Protein AF-V7B779-F1 (afdb_monomer_lite)

Secondary structure (DSSP, 8-state):
-HHHHHHHHHHHHHHTPPPPPHHHHHHHHH-EETTEE-SSSS-EEEETTEEEE-----TTSHHHHHHHHHHHHHHHHHHHHHHHHHHHHHHHHHHHHHHHHHHHHHHHHHHHHHHS--------------PPPPPP----

Radius of gyration: 47.53 Å; chains: 1; bounding box: 112×69×100 Å

pLDDT: mean 76.57, std 18.77, range [43.38, 98.62]

Foldseek 3Di:
DVVQQVVQCVVCVVVVHHRDDPVLSVCVVQDDDPQFRPDPVATWGDDPNRIDGPPDPVVPCVVVVVVVVVVVVVVVVVVVVVVVVVVVVVVVVVVVVVVVVVVVVVVVVVVVVVPDDPPPPPPPPPDDDDDDDDDDDDDD

Sequence (140 aa):
FTGKFEDLTQSASAQGIPPPNELDVWCDVAGTKNGRIYGLGMESTVIGGRPYYLGSSSSSNGWIQSQELDELKRDMEVVRKERDELRIKILNIEQLFEKNNAMIRQWMDSINRQSMPPSFEETQDEDETQPPSQPLSPYQ

Organism: Phaseolus vulgaris (NCBI:txid3885)

Structure (mmCIF, N/CA/C/O backbone):
data_AF-V7B779-F1
#
_entry.id   AF-V7B779-F1
#
loop_
_atom_site.group_PDB
_atom_site.id
_atom_site.type_symbol
_atom_site.label_atom_id
_atom_site.label_alt_id
_atom_site.label_comp_id
_atom_site.label_asym_id
_atom_site.label_entity_id
_atom_site.label_seq_id
_atom_site.pdbx_PDB_ins_code
_atom_site.Cartn_x
_atom_site.Cartn_y
_atom_site.Cartn_z
_atom_site.occupancy
_atom_site.B_iso_or_equiv
_atom_site.auth_seq_id
_atom_site.auth_comp_id
_atom_site.auth_asym_id
_atom_site.auth_atom_id
_atom_site.pdbx_PDB_model_num
ATOM 1 N N . PHE A 1 1 ? -29.633 19.582 31.689 1.00 80.62 1 PHE A N 1
ATOM 2 C CA . PHE A 1 1 ? -28.197 19.695 31.376 1.00 80.62 1 PHE A CA 1
ATOM 3 C C . PHE A 1 1 ? -27.917 20.987 30.628 1.00 80.62 1 PHE A C 1
ATOM 5 O O . PHE A 1 1 ? -27.328 21.875 31.224 1.00 80.62 1 PHE A O 1
ATOM 12 N N . THR A 1 2 ? -28.435 21.133 29.405 1.00 83.44 2 THR A N 1
ATOM 13 C CA . THR A 1 2 ? -28.188 22.278 28.513 1.00 83.44 2 THR A CA 1
ATOM 14 C C . THR A 1 2 ? -28.426 23.639 29.173 1.00 83.44 2 THR A C 1
ATOM 16 O O . THR A 1 2 ? -27.513 24.450 29.186 1.00 83.44 2 THR A O 1
ATOM 19 N N . GLY A 1 3 ? -29.571 23.842 29.840 1.00 89.81 3 GLY A N 1
ATOM 20 C CA . GLY A 1 3 ? -29.837 25.102 30.555 1.00 89.81 3 GLY A CA 1
ATOM 21 C C . GLY A 1 3 ? -28.823 25.404 31.668 1.00 89.81 3 GLY A C 1
ATOM 22 O O . GLY A 1 3 ? -28.267 26.490 31.718 1.00 89.81 3 GLY A O 1
ATOM 23 N N . LYS A 1 4 ? -28.472 24.408 32.497 1.00 87.31 4 LYS A N 1
ATOM 24 C CA . LYS A 1 4 ? -27.490 24.583 33.585 1.00 87.31 4 LYS A CA 1
ATOM 25 C C . LYS A 1 4 ? -26.087 24.907 33.051 1.00 87.31 4 LYS A C 1
ATOM 27 O O . LYS A 1 4 ? -25.370 25.699 33.652 1.00 87.31 4 LYS A O 1
ATOM 32 N N . PHE A 1 5 ? -25.674 24.269 31.955 1.00 89.31 5 PHE A N 1
ATOM 33 C CA . PHE A 1 5 ? -24.373 24.531 31.336 1.00 89.31 5 PHE A CA 1
ATOM 34 C C . PHE A 1 5 ? -24.300 25.948 30.760 1.00 89.31 5 PHE A C 1
ATOM 36 O O . PHE A 1 5 ? -23.299 26.640 30.946 1.00 89.31 5 PHE A O 1
ATOM 43 N N . GLU A 1 6 ? -25.376 26.394 30.117 1.00 91.31 6 GLU A N 1
ATOM 44 C CA . GLU A 1 6 ? -25.497 27.738 29.562 1.00 91.31 6 GLU A CA 1
ATOM 45 C C . GLU A 1 6 ? -25.479 28.812 30.662 1.00 91.31 6 GLU A C 1
ATOM 47 O O . GLU A 1 6 ? -24.668 29.735 30.585 1.00 91.31 6 GLU A O 1
ATOM 52 N N . ASP A 1 7 ? -26.251 28.634 31.739 1.00 92.88 7 ASP A N 1
ATOM 53 C CA . ASP A 1 7 ? -26.282 29.553 32.888 1.00 92.88 7 ASP A CA 1
ATOM 54 C C . ASP A 1 7 ? -24.896 29.719 33.537 1.00 92.88 7 ASP A C 1
ATOM 56 O O . ASP A 1 7 ? -24.451 30.832 33.843 1.00 92.88 7 ASP A O 1
ATOM 60 N N . LEU A 1 8 ? -24.178 28.606 33.734 1.00 90.31 8 LEU A N 1
ATOM 61 C CA . LEU A 1 8 ? -22.835 28.619 34.317 1.00 90.31 8 LEU A CA 1
ATOM 62 C C . LEU A 1 8 ? -21.802 29.235 33.368 1.00 90.31 8 LEU A C 1
ATOM 64 O O . LEU A 1 8 ? -20.901 29.938 33.821 1.00 90.31 8 LEU A O 1
ATOM 68 N N . THR A 1 9 ? -21.939 29.011 32.063 1.00 89.62 9 THR A N 1
ATOM 69 C CA . THR A 1 9 ? -21.060 29.597 31.043 1.00 89.62 9 THR A CA 1
ATOM 70 C C . THR A 1 9 ? -21.247 31.112 30.958 1.00 89.62 9 THR A C 1
ATOM 72 O O . THR A 1 9 ? -20.263 31.851 30.945 1.00 89.62 9 THR A O 1
ATOM 75 N N . GLN A 1 10 ? -22.495 31.593 30.972 1.00 92.31 10 GLN A N 1
ATOM 76 C CA . GLN A 1 10 ? -22.802 33.027 30.987 1.00 92.31 10 GLN A CA 1
ATOM 77 C C . GLN A 1 10 ? -22.290 33.697 32.271 1.00 92.31 10 GLN A C 1
ATOM 79 O O . GLN A 1 10 ? -21.681 34.767 32.217 1.00 92.31 10 GLN A O 1
ATOM 84 N N . SER A 1 11 ? -22.457 33.035 33.418 1.00 91.12 11 SER A N 1
ATOM 85 C CA . SER A 1 11 ? -21.952 33.520 34.709 1.00 91.12 11 SER A CA 1
ATOM 86 C C . SER A 1 11 ? -20.419 33.581 34.748 1.00 91.12 11 SER A C 1
ATOM 88 O O . SER A 1 11 ? -19.851 34.579 35.193 1.00 91.12 11 SER A O 1
ATOM 90 N N . ALA A 1 12 ? -19.743 32.548 34.234 1.00 90.12 12 ALA A N 1
ATOM 91 C CA . ALA A 1 12 ? -18.285 32.500 34.135 1.00 90.12 12 ALA A CA 1
ATOM 92 C C . ALA A 1 12 ? -17.743 33.602 33.210 1.00 90.12 12 ALA A C 1
ATOM 94 O O . ALA A 1 12 ? -16.788 34.297 33.562 1.00 90.12 12 ALA A O 1
ATOM 95 N N . SER A 1 13 ? -18.423 33.838 32.082 1.00 90.44 13 SER A N 1
ATOM 96 C CA . SER A 1 13 ? -18.102 34.924 31.154 1.00 90.44 13 SER A CA 1
ATOM 97 C C . SER A 1 13 ? -18.222 36.304 31.804 1.00 90.44 13 SER A C 1
ATOM 99 O O . SER A 1 13 ? -17.378 37.161 31.550 1.00 90.44 13 SER A O 1
ATOM 101 N N . ALA A 1 14 ? -19.233 36.536 32.648 1.00 92.12 14 ALA A N 1
ATOM 102 C CA . ALA A 1 14 ? -19.403 37.804 33.363 1.00 92.12 14 ALA A CA 1
ATOM 103 C C . ALA A 1 14 ? -18.315 38.042 34.428 1.00 92.12 14 ALA A C 1
ATOM 105 O O . ALA A 1 14 ? -17.984 39.184 34.738 1.00 92.12 14 ALA A O 1
ATOM 106 N N . GLN A 1 15 ? -17.748 36.965 34.974 1.00 90.31 15 GLN A N 1
ATOM 107 C CA . GLN A 1 15 ? -16.686 36.995 35.984 1.00 90.31 15 GLN A CA 1
ATOM 108 C C . GLN A 1 15 ? -15.271 36.890 35.387 1.00 90.31 15 GLN A C 1
ATOM 110 O O . GLN A 1 15 ? -14.292 36.957 36.129 1.00 90.31 15 GLN A O 1
ATOM 115 N N . GLY A 1 16 ? -15.145 36.741 34.063 1.00 90.25 16 GLY A N 1
ATOM 116 C CA . GLY A 1 16 ? -13.858 36.620 33.370 1.00 90.25 16 GLY A CA 1
ATOM 117 C C . GLY A 1 16 ? -13.098 35.321 33.666 1.00 90.25 16 GLY A C 1
ATOM 118 O O . GLY A 1 16 ? -11.888 35.260 33.457 1.00 90.25 16 GLY A O 1
ATOM 119 N N . ILE A 1 17 ? -13.787 34.292 34.162 1.00 92.44 17 ILE A N 1
ATOM 120 C CA . ILE A 1 17 ? -13.227 32.961 34.430 1.00 92.44 17 ILE A CA 1
ATOM 121 C C . ILE A 1 17 ? -13.577 31.994 33.290 1.00 92.44 17 ILE A C 1
ATOM 123 O O . ILE A 1 17 ? -14.568 32.202 32.586 1.00 92.44 17 ILE A O 1
ATOM 127 N N . PRO A 1 18 ? -12.769 30.939 33.070 1.00 89.56 18 PRO A N 1
ATOM 128 C CA . PRO A 1 18 ? -13.042 29.970 32.018 1.00 89.56 18 PRO A CA 1
ATOM 129 C C . PRO A 1 18 ? -14.390 29.264 32.239 1.00 89.56 18 PRO A C 1
ATOM 131 O O . PRO A 1 18 ? -14.788 29.043 33.387 1.00 89.56 18 PRO A O 1
ATOM 134 N N . PRO A 1 19 ? -15.087 28.892 31.150 1.00 86.75 19 PRO A N 1
ATOM 135 C CA . PRO A 1 19 ? -16.347 28.172 31.239 1.00 86.75 19 PRO A CA 1
ATOM 136 C C . PRO A 1 19 ? -16.157 26.823 31.945 1.00 86.75 19 PRO A C 1
ATOM 138 O O . PRO A 1 19 ? -15.075 26.225 31.873 1.00 86.75 19 PRO A O 1
ATOM 141 N N . PRO A 1 20 ? -17.195 26.332 32.637 1.00 85.94 20 PRO A N 1
ATOM 142 C CA . PRO A 1 20 ? -17.120 25.065 33.348 1.00 85.94 20 PRO A CA 1
ATOM 143 C C . PRO A 1 20 ? -16.898 23.906 32.371 1.00 85.94 20 PRO A C 1
ATOM 145 O O . PRO A 1 20 ? -17.316 23.948 31.215 1.00 85.94 20 PRO A O 1
ATOM 148 N N . ASN A 1 21 ? -16.272 22.834 32.850 1.00 86.06 21 ASN A N 1
ATOM 149 C CA . ASN A 1 21 ? -16.148 21.607 32.076 1.00 86.06 21 ASN A CA 1
ATOM 150 C C . ASN A 1 21 ? -17.537 20.987 31.863 1.00 86.06 21 ASN A C 1
ATOM 152 O O . ASN A 1 21 ? -18.259 20.710 32.823 1.00 86.06 21 ASN A O 1
ATOM 156 N N . GLU A 1 22 ? -17.880 20.737 30.602 1.00 84.19 22 GLU A N 1
ATOM 157 C CA . GLU A 1 22 ? -19.136 20.119 30.178 1.00 84.19 22 GLU A CA 1
ATOM 158 C C . GLU A 1 22 ? -19.435 18.827 30.950 1.00 84.19 22 GLU A C 1
ATOM 160 O O . GLU A 1 22 ? -20.549 18.618 31.433 1.00 84.19 22 GLU A O 1
ATOM 165 N N . LEU A 1 23 ? -18.410 17.998 31.146 1.00 76.38 23 LEU A N 1
ATOM 166 C CA . LEU A 1 23 ? -18.528 16.708 31.811 1.00 76.38 23 LEU A CA 1
ATOM 167 C C . LEU A 1 23 ? -18.834 16.846 33.303 1.00 76.38 23 LEU A C 1
ATOM 169 O O . LEU A 1 23 ? -19.625 16.070 33.832 1.00 76.38 23 LEU A O 1
ATOM 173 N N . ASP A 1 24 ? -18.247 17.836 33.974 1.00 78.25 24 ASP A N 1
ATOM 174 C CA . ASP A 1 24 ? -18.479 18.073 35.402 1.00 78.25 24 ASP A CA 1
ATOM 175 C C . ASP A 1 24 ? -19.917 18.566 35.624 1.00 78.25 24 ASP A C 1
ATOM 177 O O . ASP A 1 24 ? -20.640 18.045 36.474 1.00 78.25 24 ASP A O 1
ATOM 181 N N . VAL A 1 25 ? -20.390 19.477 34.764 1.00 84.31 25 VAL A N 1
ATOM 182 C CA . VAL A 1 25 ? -21.790 19.930 34.769 1.00 84.31 25 VAL A CA 1
ATOM 183 C C . VAL A 1 25 ? -22.743 18.776 34.466 1.00 84.31 25 VAL A C 1
ATOM 185 O O . VAL A 1 25 ? -23.842 18.709 35.023 1.00 84.31 25 VAL A O 1
ATOM 188 N N . TRP A 1 26 ? -22.337 17.852 33.597 1.00 80.31 26 TRP A N 1
ATOM 189 C CA . TRP A 1 26 ? -23.142 16.687 33.263 1.00 80.31 26 TRP A CA 1
ATOM 190 C C . TRP A 1 26 ? -23.241 15.724 34.447 1.00 80.31 26 TRP A C 1
ATOM 192 O O . TRP A 1 26 ? -24.346 15.302 34.787 1.00 80.31 26 TRP A O 1
ATOM 202 N N . CYS A 1 27 ? -22.127 15.453 35.137 1.00 76.75 27 CYS A N 1
ATOM 203 C CA . CYS A 1 27 ? -22.098 14.631 36.350 1.00 76.75 27 CYS A CA 1
ATOM 204 C C . CYS A 1 27 ? -22.987 15.210 37.456 1.00 76.75 27 CYS A C 1
ATOM 206 O O . CYS A 1 27 ? -23.733 14.466 38.094 1.00 76.75 27 CYS A O 1
ATOM 208 N N . ASP A 1 28 ? -22.964 16.532 37.644 1.00 77.00 28 ASP A N 1
ATOM 209 C CA . ASP A 1 28 ? -23.846 17.205 38.597 1.00 77.00 28 ASP A CA 1
ATOM 210 C C . ASP A 1 28 ? -25.331 17.020 38.260 1.00 77.00 28 ASP A C 1
ATOM 212 O O . ASP A 1 28 ? -26.164 16.880 39.153 1.00 77.00 28 ASP A O 1
ATOM 216 N N . VAL A 1 29 ? -25.682 17.094 36.971 1.00 80.69 29 VAL A N 1
ATOM 217 C CA . VAL A 1 29 ? -27.075 17.017 36.509 1.00 80.69 29 VAL A CA 1
ATOM 218 C C . VAL A 1 29 ? -27.589 15.581 36.536 1.00 80.69 29 VAL A C 1
ATOM 220 O O . VAL A 1 29 ? -28.735 15.357 36.921 1.00 80.69 29 VAL A O 1
ATOM 223 N N . ALA A 1 30 ? -26.767 14.617 36.118 1.00 76.25 30 ALA A N 1
ATOM 224 C CA . ALA A 1 30 ? -27.112 13.198 36.124 1.00 76.25 30 ALA A CA 1
ATOM 225 C C . ALA A 1 30 ? -27.175 12.627 37.551 1.00 76.25 30 ALA A C 1
ATOM 227 O O . ALA A 1 30 ? -27.933 11.693 37.818 1.00 76.25 30 ALA A O 1
ATOM 228 N N . GLY A 1 31 ? -26.411 13.216 38.474 1.00 69.75 31 GLY A N 1
ATOM 229 C CA . GLY A 1 31 ? -26.314 12.775 39.855 1.00 69.75 31 GLY A CA 1
ATOM 230 C C . GLY A 1 31 ? -25.463 11.514 40.014 1.00 69.75 31 GLY A C 1
ATOM 231 O O . GLY A 1 31 ? -25.221 10.743 39.083 1.00 69.75 31 GLY A O 1
ATOM 232 N N . THR A 1 32 ? -24.999 11.290 41.242 1.00 70.06 32 THR A N 1
ATOM 233 C CA . THR A 1 32 ? -24.237 10.093 41.614 1.00 70.06 32 THR A CA 1
ATOM 234 C C . THR A 1 32 ? -25.045 9.260 42.601 1.00 70.06 32 THR A C 1
ATOM 236 O O . THR A 1 32 ? -25.583 9.776 43.579 1.00 70.06 32 THR A O 1
ATOM 239 N N . LYS A 1 33 ? -25.139 7.947 42.371 1.00 64.88 33 LYS A N 1
ATOM 240 C CA . LYS A 1 33 ? -25.745 7.003 43.323 1.00 64.88 33 LYS A CA 1
ATOM 241 C C . LYS A 1 33 ? -24.742 5.902 43.638 1.00 64.88 33 LYS A C 1
ATOM 243 O O . LYS A 1 33 ? -24.295 5.191 42.740 1.00 64.88 33 LYS A O 1
ATOM 248 N N . ASN A 1 34 ? -24.377 5.775 44.915 1.00 66.00 34 ASN A N 1
ATOM 249 C CA . ASN A 1 34 ? -23.309 4.888 45.398 1.00 66.00 34 ASN A CA 1
ATOM 250 C C . ASN A 1 34 ? -21.971 5.094 44.656 1.00 66.00 34 ASN A C 1
ATOM 252 O O . ASN A 1 34 ? -21.298 4.128 44.307 1.00 66.00 34 ASN A O 1
ATOM 256 N N . GLY A 1 35 ? -21.616 6.349 44.351 1.00 67.62 35 GLY A N 1
ATOM 257 C CA . GLY A 1 35 ? -20.385 6.679 43.621 1.00 67.62 35 GLY A CA 1
ATOM 258 C C . GLY A 1 35 ? -20.402 6.328 42.130 1.00 67.62 35 GLY A C 1
ATOM 259 O O . GLY A 1 35 ? -19.366 6.438 41.483 1.00 67.62 35 GLY A O 1
ATOM 260 N N . ARG A 1 36 ? -21.551 5.923 41.572 1.00 66.62 36 ARG A N 1
ATOM 261 C CA . ARG A 1 36 ? -21.726 5.637 40.142 1.00 66.62 36 ARG A CA 1
ATOM 262 C C . ARG A 1 36 ? -22.572 6.711 39.470 1.00 66.62 36 ARG A C 1
ATOM 264 O O . ARG A 1 36 ? -23.556 7.164 40.060 1.00 66.62 36 ARG A O 1
ATOM 271 N N . ILE A 1 37 ? -22.201 7.082 38.247 1.00 70.94 37 ILE A N 1
ATOM 272 C CA . ILE A 1 37 ? -22.966 8.013 37.409 1.00 70.94 37 ILE A CA 1
ATOM 273 C C . ILE A 1 37 ? -23.740 7.202 36.372 1.00 70.94 37 ILE A C 1
ATOM 275 O O . ILE A 1 37 ? -23.160 6.399 35.643 1.00 70.94 37 ILE A O 1
ATOM 279 N N . TYR A 1 38 ? -25.054 7.396 36.320 1.00 64.06 38 TYR A N 1
ATOM 280 C CA . TYR A 1 38 ? -25.945 6.659 35.429 1.00 64.06 38 TYR A CA 1
ATOM 281 C C . TYR A 1 38 ? -26.343 7.571 34.264 1.00 64.06 38 TYR A C 1
ATOM 283 O O . TYR A 1 38 ? -26.728 8.713 34.486 1.00 64.06 38 TYR A O 1
ATOM 291 N N . GLY A 1 39 ? -26.244 7.076 33.025 1.00 62.78 39 GLY A N 1
ATOM 292 C CA . GLY A 1 39 ? -26.695 7.808 31.829 1.00 62.78 39 GLY A CA 1
ATOM 293 C C . GLY A 1 39 ? -25.678 7.956 30.691 1.00 62.78 39 GLY A C 1
ATOM 294 O O . GLY A 1 39 ? -26.069 8.422 29.629 1.00 62.78 39 GLY A O 1
ATOM 295 N N . LEU A 1 40 ? -24.417 7.531 30.864 1.00 61.62 40 LEU A N 1
ATOM 296 C CA . LEU A 1 40 ? -23.383 7.596 29.808 1.00 61.62 40 LEU A CA 1
ATOM 297 C C . LEU A 1 40 ? -23.230 6.321 28.970 1.00 61.62 40 LEU A C 1
ATOM 299 O O . LEU A 1 40 ? -22.400 6.283 28.070 1.00 61.62 40 LEU A O 1
ATOM 303 N N . GLY A 1 41 ? -23.962 5.246 29.278 1.00 56.06 41 GLY A N 1
ATOM 304 C CA . GLY A 1 41 ? -23.718 3.937 28.650 1.00 56.06 41 GLY A CA 1
ATOM 305 C C . GLY A 1 41 ? -22.336 3.337 28.968 1.00 56.06 41 GLY A C 1
ATOM 306 O O . GLY A 1 41 ? -21.952 2.346 28.358 1.00 56.06 41 GLY A O 1
ATOM 307 N N . MET A 1 42 ? -21.600 3.917 29.924 1.00 57.56 42 MET A N 1
ATOM 308 C CA . MET A 1 42 ? -20.269 3.503 30.377 1.00 57.56 42 MET A CA 1
ATOM 309 C C . MET A 1 42 ? -20.245 3.462 31.910 1.00 57.56 42 MET A C 1
ATOM 311 O O . MET A 1 42 ? -20.859 4.309 32.563 1.00 57.56 42 MET A O 1
ATOM 315 N N . GLU A 1 43 ? -19.536 2.499 32.503 1.00 59.00 43 GLU A N 1
ATOM 316 C CA . GLU A 1 43 ? -19.362 2.434 33.958 1.00 59.00 43 GLU A CA 1
ATOM 317 C C . GLU A 1 43 ? -18.393 3.535 34.422 1.00 59.00 43 GLU A C 1
ATOM 319 O O . GLU A 1 43 ? -17.189 3.457 34.192 1.00 59.00 43 GLU A O 1
ATOM 324 N N . SER A 1 44 ? -18.913 4.579 35.071 1.00 57.91 44 SER A N 1
ATOM 325 C CA . SER A 1 44 ? -18.101 5.640 35.677 1.00 57.91 44 SER A CA 1
ATOM 326 C C . SER A 1 44 ? -18.147 5.539 37.194 1.00 57.91 44 SER A C 1
ATOM 328 O O . SER A 1 44 ? -19.234 5.459 37.775 1.00 57.91 44 SER A O 1
ATOM 330 N N . THR A 1 45 ? -16.975 5.538 37.833 1.00 59.41 45 THR A N 1
ATOM 331 C CA . THR A 1 45 ? -16.849 5.539 39.295 1.00 59.41 45 THR A CA 1
ATOM 332 C C . THR A 1 45 ? -16.245 6.864 39.736 1.00 59.41 45 THR A C 1
ATOM 334 O O . THR A 1 45 ? -15.234 7.312 39.206 1.00 59.41 45 THR A O 1
ATOM 337 N N . VAL A 1 46 ? -16.844 7.512 40.728 1.00 57.16 46 VAL A N 1
ATOM 338 C CA . VAL A 1 46 ? -16.302 8.741 41.313 1.00 57.16 46 VAL A CA 1
ATOM 339 C C . VAL A 1 46 ? -15.280 8.366 42.384 1.00 57.16 46 VAL A C 1
ATOM 341 O O . VAL A 1 46 ? -15.641 7.793 43.411 1.00 57.16 46 VAL A O 1
ATOM 344 N N . ILE A 1 47 ? -14.007 8.700 42.160 1.00 57.41 47 ILE A N 1
ATOM 345 C CA . ILE A 1 47 ? -12.923 8.529 43.140 1.00 57.41 47 ILE A CA 1
ATOM 346 C C . ILE A 1 47 ? -12.450 9.923 43.556 1.00 57.41 47 ILE A C 1
ATOM 348 O O . ILE A 1 47 ? -12.038 10.723 42.719 1.00 57.41 47 ILE A O 1
ATOM 352 N N . GLY A 1 48 ? -12.525 10.233 44.855 1.00 59.19 48 GLY A N 1
ATOM 353 C CA . GLY A 1 48 ? -12.050 11.514 45.399 1.00 59.19 48 GLY A CA 1
ATOM 354 C C . GLY A 1 48 ? -12.855 12.743 44.954 1.00 59.19 48 GLY A C 1
ATOM 355 O O . GLY A 1 48 ? -12.287 13.818 44.813 1.00 59.19 48 GLY A O 1
ATOM 356 N N . GLY A 1 49 ? -14.158 12.593 44.686 1.00 58.84 49 GLY A N 1
ATOM 357 C CA . GLY A 1 49 ? -15.027 13.698 44.246 1.00 58.84 49 GLY A CA 1
ATOM 358 C C . GLY A 1 49 ? -14.861 14.094 42.776 1.00 58.84 49 GLY A C 1
ATOM 359 O O . GLY A 1 49 ? -15.604 14.942 42.296 1.00 58.84 49 GLY A O 1
ATOM 360 N N . ARG A 1 50 ? -13.939 13.450 42.046 1.00 59.12 50 ARG A N 1
ATOM 361 C CA . ARG A 1 50 ? -13.769 13.625 40.605 1.00 59.12 50 ARG A CA 1
ATOM 362 C C . ARG A 1 50 ? -14.293 12.390 39.868 1.00 59.12 50 ARG A C 1
ATOM 364 O O . ARG A 1 50 ? -13.968 11.267 40.270 1.00 59.12 50 ARG A O 1
ATOM 371 N N . PRO A 1 51 ? -15.096 12.554 38.806 1.00 60.09 51 PRO A N 1
ATOM 372 C CA . PRO A 1 51 ? -15.522 11.420 38.003 1.00 60.09 51 PRO A CA 1
ATOM 373 C C . PRO A 1 51 ? -14.296 10.774 37.341 1.00 60.09 51 PRO A C 1
ATOM 375 O O . PRO A 1 51 ? -13.561 11.417 36.587 1.00 60.09 51 PRO A O 1
ATOM 378 N N . TYR A 1 52 ? -14.047 9.508 37.679 1.00 57.88 52 TYR A N 1
ATOM 379 C CA . TYR A 1 52 ? -13.002 8.682 37.088 1.00 57.88 52 TYR A CA 1
ATOM 380 C 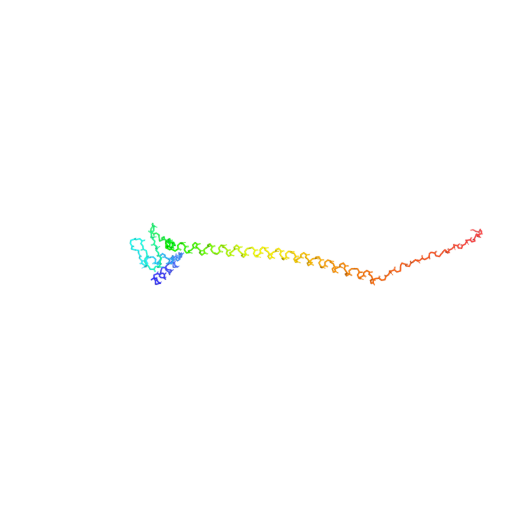C . TYR A 1 52 ? -13.660 7.735 36.089 1.00 57.88 52 TYR A C 1
ATOM 382 O O . TYR A 1 52 ? -14.360 6.782 36.437 1.00 57.88 52 TYR A O 1
ATOM 390 N N . TYR A 1 53 ? -13.425 8.020 34.815 1.00 59.25 53 TYR A N 1
ATOM 391 C CA . TYR A 1 53 ? -13.851 7.160 33.726 1.00 59.25 53 TYR A CA 1
ATOM 392 C C . TYR A 1 53 ? -12.740 6.154 33.460 1.00 59.25 53 TYR A C 1
ATOM 394 O O . TYR A 1 53 ? -11.728 6.479 32.839 1.00 59.25 53 TYR A O 1
ATOM 402 N N . LEU A 1 54 ? -12.917 4.928 33.948 1.00 55.16 54 LEU A N 1
ATOM 403 C CA . LEU A 1 54 ? -12.172 3.800 33.416 1.00 55.16 54 LEU A C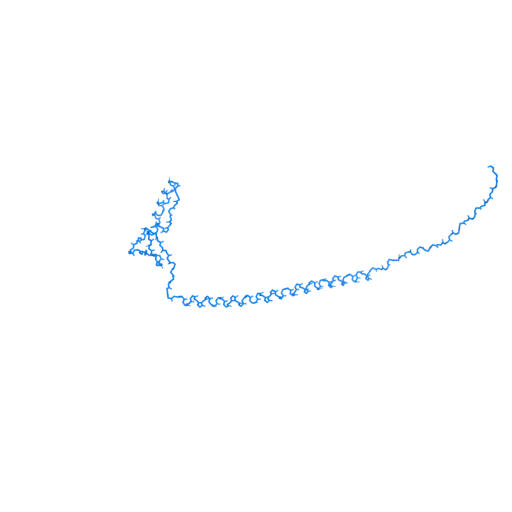A 1
ATOM 404 C C . LEU A 1 54 ? -12.865 3.457 32.097 1.00 55.16 54 LEU A C 1
ATOM 406 O O . LEU A 1 54 ? -14.006 2.993 32.105 1.00 55.16 54 LEU A O 1
ATOM 410 N N . GLY A 1 55 ? -12.224 3.773 30.966 1.00 45.84 55 GLY A N 1
ATOM 411 C CA . GLY A 1 55 ? -12.711 3.340 29.658 1.00 45.84 55 GLY A CA 1
ATOM 412 C C . GLY A 1 55 ? -13.043 1.858 29.757 1.00 45.84 55 GLY A C 1
ATOM 413 O O . GLY A 1 55 ? -12.225 1.097 30.270 1.00 45.84 55 GLY A O 1
ATOM 414 N N . SER A 1 56 ? -14.273 1.487 29.406 1.00 50.25 56 SER A N 1
ATOM 415 C CA . SER A 1 56 ? -14.796 0.148 29.637 1.00 50.25 56 SER A CA 1
ATOM 416 C C . SER A 1 56 ? -13.897 -0.900 28.987 1.00 50.25 56 SER A C 1
ATOM 418 O O . SER A 1 56 ? -14.096 -1.279 27.838 1.00 50.25 56 SER A O 1
ATOM 420 N N . SER A 1 57 ? -12.956 -1.444 29.754 1.00 48.62 57 SER A N 1
ATOM 421 C CA . SER A 1 57 ? -12.449 -2.791 29.547 1.00 48.62 57 SER A CA 1
ATOM 422 C C . SER A 1 57 ? -13.581 -3.720 29.958 1.00 48.62 57 SER A C 1
ATOM 424 O O . SER A 1 57 ? -13.568 -4.307 31.038 1.00 48.62 57 SER A O 1
ATOM 426 N N . SER A 1 58 ? -14.629 -3.772 29.131 1.00 48.09 58 SER A N 1
ATOM 427 C CA . SER A 1 58 ? -15.694 -4.748 29.279 1.00 48.09 58 SER A CA 1
ATOM 428 C C . SER A 1 58 ? -15.024 -6.112 29.168 1.00 48.09 58 SER A C 1
ATOM 430 O O . SER A 1 58 ? -14.607 -6.535 28.089 1.00 48.09 58 SER A O 1
ATOM 432 N N . SER A 1 59 ? -14.849 -6.767 30.315 1.00 52.72 59 SER A N 1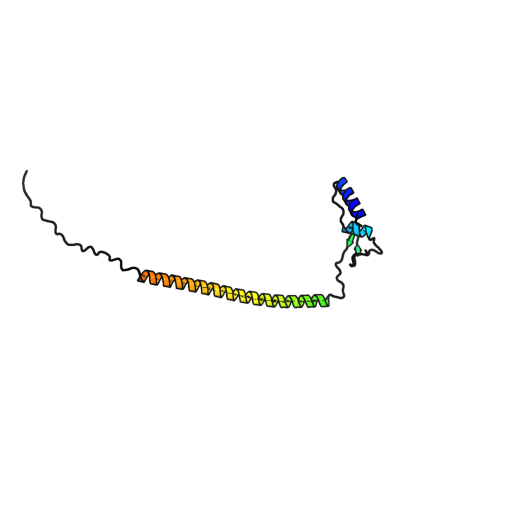
ATOM 433 C CA . SER A 1 59 ? -14.065 -7.995 30.509 1.00 52.72 59 SER A CA 1
ATOM 434 C C . SER A 1 59 ? -14.598 -9.211 29.726 1.00 52.72 59 SER A C 1
ATOM 436 O O . SER A 1 59 ? -14.130 -10.326 29.934 1.00 52.72 59 SER A O 1
ATOM 438 N N . SER A 1 60 ? -15.567 -9.025 28.829 1.00 51.12 60 SER A N 1
ATOM 439 C CA . SER A 1 60 ? -16.201 -10.080 28.040 1.00 51.12 60 SER A CA 1
ATOM 440 C C . SER A 1 60 ? -15.713 -10.148 26.585 1.00 51.12 60 SER A C 1
ATOM 442 O O . SER A 1 60 ? -15.964 -11.151 25.925 1.00 51.12 60 SER A O 1
ATOM 444 N N . ASN A 1 61 ? -15.004 -9.127 26.078 1.00 53.62 61 ASN A N 1
ATOM 445 C CA . ASN A 1 61 ? -14.671 -9.019 24.645 1.00 53.62 61 ASN A CA 1
ATOM 446 C C . ASN A 1 61 ? -13.160 -9.049 24.354 1.00 53.62 61 ASN A C 1
ATOM 448 O O . ASN A 1 61 ? -12.760 -8.994 23.193 1.00 53.62 61 ASN A O 1
ATOM 452 N N . GLY A 1 62 ? -12.314 -9.155 25.387 1.00 58.75 62 GLY A N 1
ATOM 453 C CA . GLY A 1 62 ? -10.854 -9.092 25.237 1.00 58.75 62 GLY A CA 1
ATOM 454 C C . GLY A 1 62 ? -10.284 -10.160 24.298 1.00 58.75 62 GLY A C 1
ATOM 455 O O . GLY A 1 62 ? -9.335 -9.889 23.573 1.00 58.75 62 GLY A O 1
ATOM 456 N N . TRP A 1 63 ? -10.906 -11.343 24.240 1.00 61.00 63 TRP A N 1
ATOM 457 C CA . TRP A 1 63 ? -10.497 -12.414 23.325 1.00 61.00 63 TRP A CA 1
ATOM 458 C C . TRP A 1 63 ? -10.714 -12.052 21.849 1.00 61.00 63 TRP A C 1
ATOM 460 O O . TRP A 1 63 ? -9.818 -12.236 21.030 1.00 61.00 63 TRP A O 1
ATOM 470 N N . ILE A 1 64 ? -11.889 -11.506 21.516 1.00 66.94 64 ILE A N 1
ATOM 471 C CA . ILE A 1 64 ? -12.232 -11.094 20.144 1.00 66.94 64 ILE A CA 1
ATOM 472 C C . ILE A 1 64 ? -11.304 -9.955 19.708 1.00 66.94 64 ILE A C 1
ATOM 474 O O . ILE A 1 64 ? -10.753 -9.983 18.614 1.00 66.94 64 ILE A O 1
ATOM 478 N N . GLN A 1 65 ? -11.041 -9.013 20.613 1.00 72.94 65 GLN A N 1
ATOM 479 C CA . GLN A 1 65 ? -10.167 -7.874 20.350 1.00 72.94 65 GLN A CA 1
ATOM 480 C C . GLN A 1 65 ? -8.694 -8.283 20.158 1.00 72.94 65 GLN A C 1
ATOM 482 O O . GLN A 1 65 ? -7.999 -7.713 19.320 1.00 72.94 65 GLN A O 1
ATOM 487 N N . SER A 1 66 ? -8.210 -9.297 20.888 1.00 79.31 66 SER A N 1
ATOM 488 C CA . SER A 1 66 ? -6.882 -9.881 20.651 1.00 79.31 66 SER A CA 1
ATOM 489 C C . SER A 1 66 ? -6.797 -10.613 19.311 1.00 79.31 66 SER A C 1
ATOM 491 O O . SER A 1 66 ? -5.796 -10.473 18.615 1.00 79.31 66 SER A O 1
ATOM 493 N N . GLN A 1 67 ? -7.844 -11.343 18.920 1.00 87.56 67 GLN A N 1
ATOM 494 C CA . GLN A 1 67 ? -7.882 -12.048 17.639 1.00 87.56 67 GLN A CA 1
ATOM 495 C C . GLN A 1 67 ? -7.856 -11.081 16.444 1.00 87.56 67 GLN A C 1
ATOM 497 O O . GLN A 1 67 ? -7.079 -11.290 15.512 1.00 87.56 67 GLN A O 1
ATOM 502 N N . GLU A 1 68 ? -8.657 -10.012 16.486 1.00 87.56 68 GLU A N 1
ATOM 503 C CA . GLU A 1 68 ? -8.660 -8.957 15.461 1.00 87.56 68 GLU A CA 1
ATOM 504 C C . GLU A 1 68 ? -7.293 -8.261 15.363 1.00 87.56 68 GLU A C 1
ATOM 506 O O . GLU A 1 68 ? -6.803 -7.974 14.269 1.00 87.56 68 GLU A O 1
ATOM 511 N N . LEU A 1 69 ? -6.632 -8.033 16.502 1.00 90.12 69 LEU A N 1
ATOM 512 C CA . LEU A 1 69 ? -5.298 -7.435 16.548 1.00 90.12 69 LEU A CA 1
ATOM 513 C C . LEU A 1 69 ? -4.220 -8.358 15.955 1.00 90.12 69 LEU A C 1
ATOM 515 O O . LEU A 1 69 ? -3.340 -7.893 15.227 1.00 90.12 69 LEU A O 1
ATOM 519 N N . ASP A 1 70 ? -4.287 -9.660 16.233 1.00 93.50 70 ASP A N 1
ATOM 520 C CA . ASP A 1 70 ? -3.363 -10.650 15.674 1.00 93.50 70 ASP A CA 1
ATOM 521 C C . ASP A 1 70 ? -3.549 -10.831 14.162 1.00 93.50 70 ASP A C 1
ATOM 523 O O . ASP A 1 70 ? -2.576 -11.039 13.430 1.00 93.50 70 ASP A O 1
ATOM 527 N N . GLU A 1 71 ? -4.785 -10.731 13.678 1.00 94.44 71 GLU A N 1
ATOM 528 C CA . GLU A 1 71 ? -5.095 -10.724 12.250 1.00 94.44 71 GLU A CA 1
ATOM 529 C C . GLU A 1 71 ? -4.543 -9.485 11.555 1.00 94.44 71 GLU A C 1
ATOM 531 O O . GLU A 1 71 ? -3.755 -9.612 10.617 1.00 94.44 71 GLU A O 1
ATOM 536 N N . LEU A 1 72 ? -4.815 -8.302 12.105 1.00 96.00 72 LEU A N 1
ATOM 537 C CA . LEU A 1 72 ? -4.264 -7.054 11.589 1.00 96.00 72 LEU A CA 1
ATOM 538 C C . LEU A 1 72 ? -2.728 -7.074 11.563 1.00 96.00 72 LEU A C 1
ATOM 540 O O . LEU A 1 72 ? -2.102 -6.588 10.620 1.00 96.00 72 LEU A O 1
ATOM 544 N N . LYS A 1 73 ? -2.092 -7.665 12.580 1.00 96.50 73 LYS A N 1
ATOM 545 C CA . LYS A 1 73 ? -0.633 -7.809 12.636 1.00 96.50 73 LYS A CA 1
ATOM 546 C C . LYS A 1 73 ? -0.098 -8.703 11.515 1.00 96.50 73 LYS A C 1
ATOM 548 O O . LYS A 1 73 ? 0.960 -8.396 10.962 1.00 96.50 73 LYS A O 1
ATOM 553 N N . ARG A 1 74 ? -0.806 -9.787 11.174 1.00 97.56 74 ARG A N 1
ATOM 554 C CA . ARG A 1 74 ? -0.453 -10.659 10.041 1.00 97.56 74 ARG A CA 1
ATOM 555 C C . ARG A 1 74 ? -0.580 -9.917 8.717 1.00 97.56 74 ARG A C 1
ATOM 557 O O . ARG A 1 74 ? 0.377 -9.925 7.945 1.00 97.56 74 ARG A O 1
ATOM 564 N N . ASP A 1 75 ? -1.689 -9.224 8.494 1.00 97.56 75 ASP A N 1
ATOM 565 C CA . ASP A 1 75 ? -1.925 -8.475 7.255 1.00 97.56 75 ASP A CA 1
ATOM 566 C C . ASP A 1 75 ? -0.876 -7.375 7.064 1.00 97.56 75 ASP A C 1
ATOM 568 O O . ASP A 1 75 ? -0.282 -7.229 5.993 1.00 97.56 75 ASP A O 1
ATOM 572 N N . MET A 1 76 ? -0.540 -6.666 8.143 1.00 97.44 76 MET A N 1
ATOM 573 C CA . MET A 1 76 ? 0.523 -5.665 8.135 1.00 97.44 76 MET A CA 1
ATOM 574 C C . MET A 1 76 ? 1.909 -6.245 7.831 1.00 97.44 76 MET A C 1
ATOM 576 O O . MET A 1 76 ? 2.753 -5.546 7.267 1.00 97.44 76 MET A O 1
ATOM 580 N N . GLU A 1 77 ? 2.189 -7.491 8.215 1.00 97.75 77 GLU A N 1
ATOM 581 C CA . GLU A 1 77 ? 3.441 -8.168 7.864 1.00 97.75 77 GLU A CA 1
ATOM 582 C C . GLU A 1 77 ? 3.491 -8.514 6.371 1.00 97.75 77 GLU A C 1
ATOM 584 O O . GLU A 1 77 ? 4.526 -8.314 5.735 1.00 97.75 77 GLU A O 1
ATOM 589 N N . VAL A 1 78 ? 2.375 -8.972 5.796 1.00 97.88 78 VAL A N 1
ATOM 590 C CA . VAL A 1 78 ? 2.269 -9.261 4.357 1.00 97.88 78 VAL A CA 1
ATOM 591 C C . VAL A 1 78 ? 2.491 -7.990 3.540 1.00 97.88 78 VAL A C 1
ATOM 593 O O . VAL A 1 78 ? 3.403 -7.948 2.714 1.00 97.88 78 VAL A O 1
ATOM 596 N N . VAL A 1 79 ? 1.760 -6.915 3.853 1.00 98.12 79 VAL A N 1
ATOM 597 C CA . VAL A 1 79 ? 1.901 -5.615 3.172 1.00 98.12 79 VAL A CA 1
ATOM 598 C C . VAL A 1 79 ? 3.333 -5.084 3.270 1.00 98.12 79 VAL A C 1
ATOM 600 O O . VAL A 1 79 ? 3.867 -4.510 2.319 1.00 98.12 79 VAL A O 1
ATOM 603 N N . ARG A 1 80 ? 3.997 -5.282 4.415 1.00 98.00 80 ARG A N 1
ATOM 604 C CA . ARG A 1 80 ? 5.390 -4.860 4.603 1.00 98.00 80 ARG A CA 1
ATOM 605 C C . ARG A 1 80 ? 6.339 -5.596 3.661 1.00 98.00 80 ARG A C 1
ATOM 607 O O . ARG A 1 80 ? 7.189 -4.944 3.058 1.00 98.00 80 ARG A O 1
ATOM 614 N N . LYS A 1 81 ? 6.179 -6.914 3.519 1.00 98.25 81 LYS A N 1
ATOM 615 C CA . LYS A 1 81 ? 6.992 -7.734 2.610 1.00 98.25 81 LYS A CA 1
ATOM 616 C C . LYS A 1 81 ? 6.787 -7.327 1.157 1.00 98.25 81 LYS A C 1
ATOM 618 O O . LYS A 1 81 ? 7.766 -7.053 0.472 1.00 98.25 81 LYS A O 1
ATOM 623 N N . GLU A 1 82 ? 5.538 -7.192 0.720 1.00 9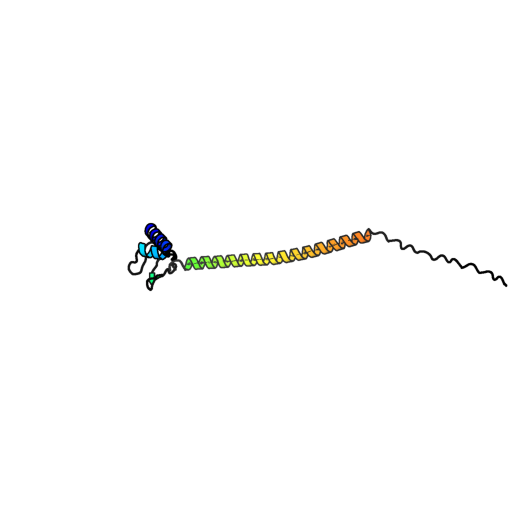8.25 82 GLU A N 1
ATOM 624 C CA . GLU A 1 82 ? 5.216 -6.759 -0.646 1.00 98.25 82 GLU A CA 1
ATOM 625 C C . GLU A 1 82 ? 5.811 -5.380 -0.958 1.00 98.25 82 GLU A C 1
ATOM 627 O O . GLU A 1 82 ? 6.423 -5.173 -2.007 1.00 98.25 82 GLU A O 1
ATOM 632 N N . ARG A 1 83 ? 5.708 -4.437 -0.015 1.00 98.31 83 ARG A N 1
ATOM 633 C CA . ARG A 1 83 ? 6.332 -3.114 -0.134 1.00 98.31 83 ARG A CA 1
ATOM 634 C C . ARG A 1 83 ? 7.852 -3.211 -0.283 1.00 98.31 83 ARG A C 1
ATOM 636 O O . ARG A 1 83 ? 8.431 -2.474 -1.081 1.00 98.31 83 ARG A O 1
ATOM 643 N N . ASP A 1 84 ? 8.509 -4.066 0.491 1.00 98.44 84 ASP A N 1
ATOM 644 C CA . ASP A 1 84 ? 9.966 -4.204 0.447 1.00 98.44 84 ASP A CA 1
ATOM 645 C C . ASP A 1 84 ? 10.432 -4.875 -0.858 1.00 98.44 84 ASP A C 1
ATOM 647 O O . ASP A 1 84 ? 11.401 -4.421 -1.469 1.00 98.44 84 ASP A O 1
ATOM 651 N N . GLU A 1 85 ? 9.684 -5.853 -1.371 1.00 98.31 85 GLU A N 1
ATOM 652 C CA . GLU A 1 85 ? 9.910 -6.420 -2.706 1.00 98.31 85 GLU A CA 1
ATOM 653 C C . GLU A 1 85 ? 9.734 -5.380 -3.822 1.00 98.31 85 GLU A C 1
ATOM 655 O O . GLU A 1 85 ? 10.545 -5.311 -4.751 1.00 98.31 85 GLU A O 1
ATOM 660 N N . LEU A 1 86 ? 8.697 -4.539 -3.736 1.00 98.62 86 LEU A N 1
ATOM 661 C CA . LEU A 1 86 ? 8.471 -3.457 -4.696 1.00 98.62 86 LEU A CA 1
ATOM 662 C C . LEU A 1 86 ? 9.612 -2.437 -4.682 1.00 98.62 86 LEU A C 1
ATOM 664 O O . LEU A 1 86 ? 10.058 -2.014 -5.747 1.00 98.62 86 LEU A O 1
ATOM 668 N N . ARG A 1 87 ? 10.140 -2.088 -3.504 1.00 98.44 87 ARG A N 1
ATOM 669 C CA . ARG A 1 87 ? 11.307 -1.200 -3.386 1.00 98.44 87 ARG A CA 1
ATOM 670 C C . ARG A 1 87 ? 12.530 -1.765 -4.102 1.00 98.44 87 ARG A C 1
ATOM 672 O O . ARG A 1 87 ? 13.194 -1.031 -4.826 1.00 98.44 87 ARG A O 1
ATOM 679 N N . ILE A 1 88 ? 12.799 -3.064 -3.957 1.00 98.50 88 ILE A N 1
ATOM 680 C CA . ILE A 1 88 ? 13.910 -3.727 -4.657 1.00 98.50 88 ILE A CA 1
ATOM 681 C C . ILE A 1 88 ? 13.711 -3.659 -6.178 1.00 98.50 88 ILE A C 1
ATOM 683 O O . ILE A 1 88 ? 14.648 -3.339 -6.911 1.00 98.50 88 ILE A O 1
ATOM 687 N N . LYS A 1 89 ? 12.492 -3.924 -6.666 1.00 98.38 89 LYS A N 1
ATOM 688 C CA . LYS A 1 89 ? 12.174 -3.846 -8.102 1.00 98.38 89 LYS A CA 1
ATOM 689 C C . LYS A 1 89 ? 12.369 -2.435 -8.656 1.00 98.38 89 LYS A C 1
ATOM 691 O O . LYS A 1 89 ? 12.948 -2.299 -9.730 1.00 98.38 89 LYS A O 1
ATOM 696 N N . ILE A 1 90 ? 11.938 -1.406 -7.924 1.00 98.56 90 ILE A N 1
ATOM 697 C CA . ILE A 1 90 ? 12.119 -0.000 -8.314 1.00 98.56 90 ILE A CA 1
ATOM 698 C C . ILE A 1 90 ? 13.606 0.338 -8.434 1.00 98.56 90 ILE A C 1
ATOM 700 O O . ILE A 1 90 ? 14.021 0.805 -9.488 1.00 98.56 90 ILE A O 1
ATOM 704 N N . LEU A 1 91 ? 14.416 0.009 -7.423 1.00 98.25 91 LEU A N 1
ATOM 705 C CA . LEU A 1 91 ? 15.863 0.261 -7.461 1.00 98.25 91 LEU A CA 1
ATOM 706 C C . LEU A 1 91 ? 16.539 -0.416 -8.663 1.00 98.25 91 LEU A C 1
ATOM 708 O O . LEU A 1 91 ? 17.431 0.153 -9.292 1.00 98.25 91 LEU A O 1
ATOM 712 N N . ASN A 1 92 ? 16.109 -1.632 -9.009 1.00 98.44 92 ASN A N 1
ATOM 713 C CA . ASN A 1 92 ? 16.626 -2.330 -10.183 1.00 98.44 92 ASN A CA 1
ATOM 714 C C . ASN A 1 92 ? 16.229 -1.622 -11.491 1.00 98.44 92 ASN A C 1
ATOM 716 O O . ASN A 1 92 ? 17.063 -1.442 -12.377 1.00 98.44 92 ASN A O 1
ATOM 720 N N . ILE A 1 93 ? 14.973 -1.180 -11.603 1.00 98.50 93 ILE A N 1
ATOM 721 C CA . ILE A 1 93 ? 14.485 -0.427 -12.767 1.00 98.50 93 ILE A CA 1
ATOM 722 C C . ILE A 1 93 ? 15.249 0.890 -12.918 1.00 98.50 93 ILE A C 1
ATOM 724 O O . ILE A 1 93 ? 15.699 1.193 -14.018 1.00 98.50 93 ILE A O 1
ATOM 728 N N . GLU A 1 94 ? 15.447 1.642 -11.835 1.00 98.25 94 GLU A N 1
ATOM 729 C CA . GLU A 1 94 ? 16.216 2.891 -11.845 1.00 98.25 94 GLU A CA 1
ATOM 730 C C . GLU A 1 94 ? 17.650 2.657 -12.334 1.00 98.25 94 GLU A C 1
ATOM 732 O O . GLU A 1 94 ? 18.138 3.373 -13.209 1.00 98.25 94 GLU A O 1
ATOM 737 N N . GLN A 1 95 ? 18.308 1.598 -11.850 1.00 98.38 95 GLN A N 1
ATOM 738 C CA . GLN A 1 95 ? 19.655 1.257 -12.299 1.00 98.38 95 GLN A CA 1
ATOM 739 C C . GLN A 1 95 ? 19.696 0.864 -13.785 1.00 98.38 95 GLN A C 1
ATOM 741 O O . GLN A 1 95 ? 20.627 1.242 -14.503 1.00 98.38 95 GLN A O 1
ATOM 746 N N . LEU A 1 96 ? 18.720 0.086 -14.259 1.00 98.25 96 LEU A N 1
ATOM 747 C CA . LEU A 1 96 ? 18.621 -0.290 -15.671 1.00 98.25 96 LEU A CA 1
ATOM 748 C C . LEU A 1 96 ? 18.348 0.924 -16.557 1.00 98.25 96 LEU A C 1
ATOM 750 O O . LEU A 1 96 ? 18.938 1.031 -17.631 1.00 98.25 96 LEU A O 1
ATOM 754 N N . PHE A 1 97 ? 17.499 1.842 -16.100 1.00 98.25 97 PHE A N 1
ATOM 755 C CA . PHE A 1 97 ? 17.188 3.080 -16.801 1.00 98.25 97 PHE A CA 1
ATOM 756 C C . PHE A 1 97 ? 18.429 3.966 -16.940 1.00 98.25 97 PHE A C 1
ATOM 758 O O . PHE A 1 97 ? 18.738 4.419 -18.040 1.00 98.25 97 PHE A O 1
ATOM 765 N N . GLU A 1 98 ? 19.202 4.129 -15.865 1.00 98.12 98 GLU A N 1
ATOM 766 C CA . GLU A 1 98 ? 20.451 4.895 -15.894 1.00 98.12 98 GLU A CA 1
ATOM 767 C C . GLU A 1 98 ? 21.463 4.289 -16.880 1.00 98.12 98 GLU A C 1
ATOM 769 O O . GLU A 1 98 ? 22.012 4.984 -17.737 1.00 98.12 98 GLU A O 1
ATOM 774 N N . LYS A 1 99 ? 21.650 2.963 -16.832 1.00 98.06 99 LYS A N 1
ATOM 775 C CA . LYS A 1 99 ? 22.518 2.242 -17.778 1.00 98.06 99 LYS A CA 1
ATOM 776 C C . LYS A 1 99 ? 22.044 2.399 -19.224 1.00 98.06 99 LYS A C 1
ATOM 778 O O . LYS A 1 99 ? 22.864 2.613 -20.114 1.00 98.06 99 LYS A O 1
ATOM 783 N N . ASN A 1 100 ? 20.738 2.294 -19.469 1.00 98.38 100 ASN A N 1
ATOM 784 C CA . ASN A 1 100 ? 20.160 2.451 -20.800 1.00 98.38 100 ASN A CA 1
ATOM 785 C C . ASN A 1 100 ? 20.405 3.861 -21.355 1.00 98.38 100 ASN A C 1
ATOM 787 O O . ASN A 1 100 ? 20.909 4.002 -22.469 1.00 98.38 100 ASN A O 1
ATOM 791 N N . ASN A 1 101 ? 20.161 4.889 -20.543 1.00 98.38 101 ASN A N 1
ATOM 792 C CA . ASN A 1 101 ? 20.422 6.277 -20.913 1.00 98.38 101 ASN A CA 1
ATOM 793 C C . ASN A 1 101 ? 21.907 6.531 -21.193 1.00 98.38 101 ASN A C 1
ATOM 795 O O . ASN A 1 101 ? 22.237 7.224 -22.156 1.00 98.38 101 ASN A O 1
ATOM 799 N N . ALA A 1 102 ? 22.812 5.955 -20.396 1.00 98.12 102 ALA A N 1
ATOM 800 C CA . ALA A 1 102 ? 24.250 6.061 -20.627 1.00 98.12 102 ALA A CA 1
ATOM 801 C C . ALA A 1 102 ? 24.663 5.446 -21.975 1.00 98.12 102 ALA A C 1
ATOM 803 O O . ALA A 1 102 ? 25.397 6.076 -22.737 1.00 98.12 102 ALA A O 1
ATOM 804 N N . MET A 1 103 ? 24.147 4.260 -22.314 1.00 97.75 103 MET A N 1
ATOM 805 C CA . MET A 1 103 ? 24.407 3.623 -23.612 1.00 97.75 103 MET A CA 1
ATOM 806 C C . MET A 1 103 ? 23.860 4.448 -24.779 1.00 97.75 103 MET A C 1
ATOM 808 O O . MET A 1 103 ? 24.536 4.603 -25.792 1.00 97.75 103 MET A O 1
ATOM 812 N N . ILE A 1 104 ? 22.662 5.020 -24.634 1.00 97.62 104 ILE A N 1
ATOM 813 C CA . ILE A 1 104 ? 22.065 5.897 -25.648 1.00 97.62 104 ILE A CA 1
ATOM 814 C C . ILE A 1 104 ? 22.949 7.128 -25.896 1.00 97.62 104 ILE A C 1
ATOM 816 O O . ILE A 1 104 ? 23.184 7.491 -27.048 1.00 97.62 104 ILE A O 1
ATOM 820 N N . ARG A 1 105 ? 23.485 7.747 -24.835 1.00 96.94 105 ARG A N 1
ATOM 821 C CA . ARG A 1 105 ? 24.434 8.869 -24.957 1.00 96.94 105 ARG A CA 1
ATOM 822 C C . ARG A 1 105 ? 25.710 8.450 -25.684 1.00 96.94 105 ARG A C 1
ATOM 824 O O . ARG A 1 105 ? 26.104 9.119 -26.632 1.00 96.94 105 ARG A O 1
ATOM 831 N N . GLN A 1 106 ? 26.302 7.317 -25.303 1.00 96.06 106 GLN A N 1
ATOM 832 C CA . GLN A 1 106 ? 27.485 6.779 -25.984 1.00 96.06 106 GLN A CA 1
ATOM 833 C C . GLN A 1 106 ? 27.224 6.510 -27.469 1.00 96.06 106 GLN A C 1
ATOM 835 O O . GLN A 1 106 ? 28.071 6.795 -28.315 1.00 96.06 106 GLN A O 1
ATOM 840 N N . TRP A 1 107 ? 26.045 5.981 -27.797 1.00 96.00 107 TRP A N 1
ATOM 841 C CA . TRP A 1 107 ? 25.671 5.720 -29.178 1.00 96.00 107 TRP A CA 1
ATOM 842 C C . TRP A 1 107 ? 25.506 7.016 -29.981 1.00 96.00 107 TRP A C 1
ATOM 844 O O . TRP A 1 107 ? 26.057 7.119 -31.078 1.00 96.00 107 TRP A O 1
ATOM 854 N N . MET A 1 108 ? 24.843 8.029 -29.413 1.00 94.38 108 MET A N 1
ATOM 855 C CA . MET A 1 108 ? 24.752 9.364 -30.017 1.00 94.38 108 MET A CA 1
ATOM 856 C C . MET A 1 108 ? 26.134 9.979 -30.266 1.00 94.38 108 MET A C 1
ATOM 858 O O . MET A 1 108 ? 26.392 10.473 -31.363 1.00 94.38 108 MET A O 1
ATOM 862 N N . ASP A 1 109 ? 27.046 9.903 -29.296 1.00 93.38 109 ASP A N 1
ATOM 863 C CA . ASP A 1 109 ? 28.409 10.421 -29.447 1.00 93.38 109 ASP A CA 1
ATOM 864 C C . ASP A 1 109 ? 29.175 9.699 -30.559 1.00 93.38 109 ASP A C 1
ATOM 866 O O . ASP A 1 109 ? 29.902 10.331 -31.329 1.00 93.38 109 ASP A O 1
ATOM 870 N N . SER A 1 110 ? 29.004 8.380 -30.679 1.00 92.88 110 SER A N 1
ATOM 871 C CA . SER A 1 110 ? 29.643 7.606 -31.742 1.00 92.88 110 SER A CA 1
ATOM 872 C C . SER A 1 110 ? 29.140 8.005 -33.129 1.00 92.88 110 SER A C 1
ATOM 874 O O . SER A 1 110 ? 29.945 8.098 -34.054 1.00 92.88 110 SER A O 1
ATOM 876 N N . ILE A 1 111 ? 27.834 8.235 -33.284 1.00 91.00 111 ILE A N 1
ATOM 877 C CA . ILE A 1 111 ? 27.249 8.691 -34.552 1.00 91.00 111 ILE A CA 1
ATOM 878 C C . ILE A 1 111 ? 27.759 10.095 -34.889 1.00 91.00 111 ILE A C 1
ATOM 880 O O . ILE A 1 111 ? 28.225 10.330 -36.003 1.00 91.00 111 ILE A O 1
ATOM 884 N N . ASN A 1 112 ? 27.752 11.009 -33.917 1.00 88.62 112 ASN A N 1
ATOM 885 C CA . ASN A 1 112 ? 28.225 12.377 -34.119 1.00 88.62 112 ASN A CA 1
ATOM 886 C C . ASN A 1 112 ? 29.699 12.417 -34.555 1.00 88.62 112 ASN A C 1
ATOM 888 O O . ASN A 1 112 ? 30.050 13.164 -35.468 1.00 88.62 112 ASN A O 1
ATOM 892 N N . ARG A 1 113 ? 30.556 11.565 -33.974 1.00 79.69 113 ARG A N 1
ATOM 893 C CA . ARG A 1 113 ? 31.970 11.435 -34.374 1.00 79.69 113 ARG A CA 1
ATOM 894 C C . ARG A 1 113 ? 32.151 10.889 -35.788 1.00 79.69 113 ARG A C 1
ATOM 896 O O . ARG A 1 113 ? 33.068 11.323 -36.470 1.00 79.69 113 ARG A O 1
ATOM 903 N N . GLN A 1 114 ? 31.299 9.963 -36.228 1.00 73.69 114 GLN A N 1
ATOM 904 C CA . GLN A 1 114 ? 31.329 9.450 -37.604 1.00 73.69 114 GLN A CA 1
ATOM 905 C C . GLN A 1 114 ? 30.795 10.471 -38.621 1.00 73.69 114 GLN A C 1
ATOM 907 O O . GLN A 1 114 ? 31.168 10.421 -39.788 1.00 73.69 114 GLN A O 1
ATOM 912 N N . SER A 1 115 ? 29.929 11.392 -38.187 1.00 65.19 115 SER A N 1
ATOM 913 C CA . SER A 1 115 ? 29.332 12.424 -39.044 1.00 65.19 115 SER A CA 1
ATOM 914 C C . SER A 1 115 ? 30.189 13.683 -39.231 1.00 65.19 115 SER A C 1
ATOM 916 O O . SER A 1 115 ? 29.921 14.456 -40.148 1.00 65.19 115 SER A O 1
ATOM 918 N N . MET A 1 116 ? 31.211 13.899 -38.394 1.00 59.47 116 MET A N 1
ATOM 919 C CA . MET A 1 116 ? 32.186 14.973 -38.599 1.00 59.47 116 MET A CA 1
ATOM 920 C C . MET A 1 116 ? 33.213 14.519 -39.646 1.00 59.47 116 MET A C 1
ATOM 922 O O . MET A 1 116 ? 33.951 13.568 -39.376 1.00 59.47 116 MET A O 1
ATOM 926 N N . PRO A 1 117 ? 33.285 15.149 -40.836 1.00 61.53 117 PRO A N 1
ATOM 927 C CA . PRO A 1 117 ? 34.360 14.856 -41.775 1.00 61.53 117 PRO A CA 1
ATOM 928 C C . PRO A 1 117 ? 35.710 15.212 -41.129 1.00 61.53 117 PRO A C 1
ATOM 930 O O . PRO A 1 117 ? 35.745 16.089 -40.258 1.00 61.53 117 PRO A O 1
ATOM 933 N N . PRO A 1 118 ? 36.825 14.572 -41.534 1.00 60.69 118 PRO A N 1
ATOM 934 C CA . PRO A 1 118 ? 38.143 15.005 -41.098 1.00 60.69 118 PRO A CA 1
ATOM 935 C C . PRO A 1 118 ? 38.272 16.488 -41.440 1.00 60.69 118 PRO A C 1
ATOM 937 O O . PRO A 1 118 ? 38.120 16.862 -42.606 1.00 60.69 118 PRO A O 1
ATOM 940 N N . SER A 1 119 ? 38.506 17.340 -40.442 1.00 57.03 119 SER A N 1
ATOM 941 C CA . SER A 1 119 ? 39.028 18.670 -40.722 1.00 57.03 119 SER A CA 1
ATOM 942 C C . SER A 1 119 ? 40.355 18.431 -41.425 1.00 57.03 119 SER A C 1
ATOM 944 O O . SER A 1 119 ? 41.280 17.901 -40.813 1.00 57.03 119 SER A O 1
ATOM 946 N N . PHE A 1 120 ? 40.398 18.713 -42.724 1.00 52.19 120 PHE A N 1
ATOM 947 C CA . PHE A 1 120 ? 41.633 18.766 -43.482 1.00 52.19 120 PHE A CA 1
ATOM 948 C C . PHE A 1 120 ? 42.517 19.776 -42.749 1.00 52.19 120 PHE A C 1
ATOM 950 O O . PHE A 1 120 ? 42.252 20.975 -42.787 1.00 52.19 120 PHE A O 1
ATOM 957 N N . GLU A 1 121 ? 43.484 19.284 -41.977 1.00 53.38 121 GLU A N 1
ATOM 958 C CA . GLU A 1 121 ? 44.639 20.090 -41.625 1.00 53.38 121 GLU A CA 1
ATOM 959 C C . GLU A 1 121 ? 45.248 20.461 -42.974 1.00 53.38 121 GLU A C 1
ATOM 961 O O . GLU A 1 121 ? 45.758 19.596 -43.685 1.00 53.38 121 GLU A O 1
ATOM 966 N N . GLU A 1 122 ? 45.082 21.723 -43.378 1.00 46.28 122 GLU A N 1
ATOM 967 C CA . GLU A 1 122 ? 45.886 22.310 -44.439 1.00 46.28 122 GLU A CA 1
ATOM 968 C C . GLU A 1 122 ? 47.341 22.136 -44.007 1.00 46.28 122 GLU A C 1
ATOM 970 O O . GLU A 1 122 ? 47.876 22.906 -43.209 1.00 46.28 122 GLU A O 1
ATOM 975 N N . THR A 1 123 ? 47.978 21.078 -44.504 1.00 48.88 123 THR A N 1
ATOM 976 C CA . THR A 1 123 ? 49.425 21.016 -44.626 1.00 48.88 123 THR A CA 1
ATOM 977 C C . THR A 1 123 ? 49.791 22.144 -45.571 1.00 48.88 123 THR A C 1
ATOM 979 O O . THR A 1 123 ? 49.736 22.006 -46.792 1.00 48.88 123 THR A O 1
ATOM 982 N N . GLN A 1 124 ? 50.054 23.308 -44.988 1.00 47.22 124 GLN A N 1
ATOM 983 C CA . GLN A 1 124 ? 50.704 24.404 -45.665 1.00 47.22 124 GLN A CA 1
ATOM 984 C C . GLN A 1 124 ? 52.128 23.918 -45.932 1.00 47.22 124 GLN A C 1
ATOM 986 O O . GLN A 1 124 ? 52.990 23.979 -45.059 1.00 47.22 124 GLN A O 1
ATOM 991 N N . ASP A 1 125 ? 52.314 23.314 -47.106 1.00 46.19 125 ASP A N 1
ATOM 992 C CA . ASP A 1 125 ? 53.619 22.975 -47.648 1.00 46.19 125 ASP A CA 1
ATOM 993 C C . ASP A 1 125 ? 54.468 24.250 -47.614 1.00 46.19 125 ASP A C 1
ATOM 995 O O . ASP A 1 125 ? 54.158 25.248 -48.274 1.00 46.19 125 ASP A O 1
ATOM 999 N N . GLU A 1 126 ? 55.505 24.241 -46.778 1.00 52.78 126 GLU A N 1
ATOM 1000 C CA . GLU A 1 126 ? 56.554 25.249 -46.804 1.00 52.78 126 GLU A CA 1
ATOM 1001 C C . GLU A 1 126 ? 57.310 25.097 -48.129 1.00 52.78 126 GLU A C 1
ATOM 1003 O O . GLU A 1 126 ? 58.238 24.299 -48.251 1.00 52.78 126 GLU A O 1
ATOM 1008 N N . ASP A 1 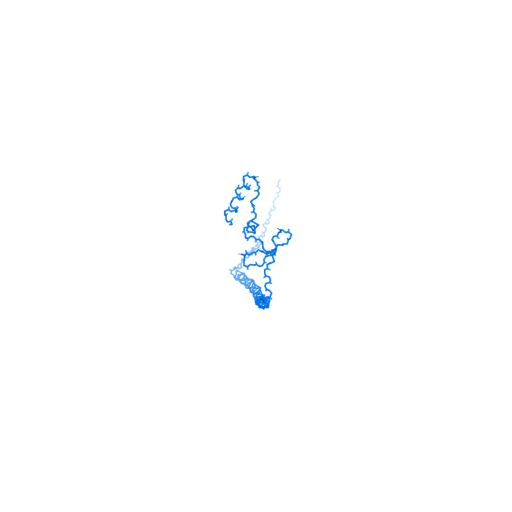127 ? 56.865 25.831 -49.149 1.00 46.94 127 ASP A N 1
ATOM 1009 C CA . ASP A 1 127 ? 57.593 25.973 -50.404 1.00 46.94 127 ASP A CA 1
ATOM 1010 C C . ASP A 1 127 ? 58.818 26.864 -50.161 1.00 46.94 127 ASP A C 1
ATOM 1012 O O . ASP A 1 127 ? 58.720 28.070 -49.892 1.00 46.94 127 ASP A O 1
ATOM 1016 N N . GLU A 1 128 ? 59.984 26.223 -50.209 1.00 55.03 128 GLU A N 1
ATOM 1017 C CA . GLU A 1 128 ? 61.309 26.818 -50.136 1.00 55.03 128 GLU A CA 1
ATOM 1018 C C . GLU A 1 128 ? 61.455 27.965 -51.146 1.00 55.03 128 GLU A C 1
ATOM 1020 O O . GLU A 1 128 ? 61.849 27.776 -52.296 1.00 55.03 128 GLU A O 1
ATOM 1025 N N . THR A 1 129 ? 61.230 29.205 -50.708 1.00 49.81 129 THR A N 1
ATOM 1026 C CA . THR A 1 129 ? 61.654 30.373 -51.485 1.00 49.81 129 THR A CA 1
ATOM 1027 C C . THR A 1 129 ? 63.008 30.857 -50.970 1.00 49.81 129 THR A C 1
ATOM 1029 O O . THR A 1 129 ? 63.119 31.677 -50.061 1.00 49.81 129 THR A O 1
ATOM 1032 N N . GLN A 1 130 ? 64.058 30.295 -51.565 1.00 51.56 130 GLN A N 1
ATOM 1033 C CA . GLN A 1 130 ? 65.451 30.733 -51.491 1.00 51.56 130 GLN A CA 1
ATOM 1034 C C . GLN A 1 130 ? 65.576 32.279 -51.531 1.00 51.56 130 GLN A C 1
ATOM 1036 O O . GLN A 1 130 ? 65.012 32.909 -52.430 1.00 51.56 130 GLN A O 1
ATOM 1041 N N . PRO A 1 131 ? 66.322 32.933 -50.614 1.00 55.66 131 PRO A N 1
ATOM 1042 C CA . PRO A 1 131 ? 66.448 34.387 -50.634 1.00 55.66 131 PRO A CA 1
ATOM 1043 C C . PRO A 1 131 ? 67.327 34.836 -51.817 1.00 55.66 131 PRO A C 1
ATOM 1045 O O . PRO A 1 131 ? 68.400 34.260 -52.033 1.00 55.66 131 PRO A O 1
ATOM 1048 N N . PRO A 1 132 ? 66.940 35.875 -52.582 1.00 51.47 132 PRO A N 1
ATOM 1049 C CA . PRO A 1 132 ? 67.797 36.414 -53.627 1.00 51.47 132 PRO A CA 1
ATOM 1050 C C . PRO A 1 132 ? 69.027 37.098 -53.014 1.00 51.47 132 PRO A C 1
ATOM 1052 O O . PRO A 1 132 ? 68.933 37.938 -52.117 1.00 51.47 132 PRO A O 1
ATOM 1055 N N . SER A 1 133 ? 70.196 36.708 -53.517 1.00 55.94 133 SER A N 1
ATOM 1056 C CA . SER A 1 133 ? 71.513 37.206 -53.126 1.00 55.94 133 SER A CA 1
ATOM 1057 C C . SER A 1 133 ? 71.630 38.721 -53.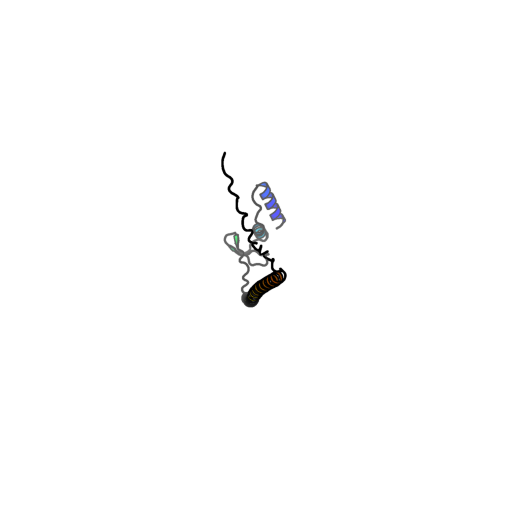330 1.00 55.94 133 SER A C 1
ATOM 1059 O O . SER A 1 133 ? 71.339 39.237 -54.408 1.00 55.94 133 SER A O 1
ATOM 1061 N N . GLN A 1 134 ? 72.093 39.434 -52.300 1.00 60.09 134 GLN A N 1
ATOM 1062 C CA . GLN A 1 134 ? 72.440 40.853 -52.395 1.00 60.09 134 GLN A CA 1
ATOM 1063 C C . GLN A 1 134 ? 73.629 41.051 -53.351 1.00 60.09 134 GLN A C 1
ATOM 1065 O O . GLN A 1 134 ? 74.654 40.386 -53.175 1.00 60.09 134 GLN A O 1
ATOM 1070 N N . PRO A 1 135 ? 73.572 41.994 -54.306 1.00 58.50 135 PRO A N 1
ATOM 1071 C CA . PRO A 1 135 ? 74.778 42.476 -54.955 1.00 58.50 135 PRO A CA 1
ATOM 1072 C C . PRO A 1 135 ? 75.476 43.510 -54.060 1.00 58.50 135 PRO A C 1
ATOM 1074 O O . PRO A 1 135 ? 74.899 44.537 -53.699 1.00 58.50 135 PRO A O 1
ATOM 1077 N N . LEU A 1 136 ? 76.745 43.244 -53.731 1.00 47.75 136 LEU A N 1
ATOM 1078 C CA . LEU A 1 136 ? 77.676 44.264 -53.251 1.00 47.75 136 LEU A CA 1
ATOM 1079 C C . LEU A 1 136 ? 77.784 45.386 -54.291 1.00 47.75 136 LEU A C 1
ATOM 1081 O O . LEU A 1 136 ? 78.038 45.113 -55.465 1.00 47.75 136 LEU A O 1
ATOM 1085 N N . SER A 1 137 ? 77.698 46.639 -53.845 1.00 46.34 137 SER A N 1
ATOM 1086 C CA . SER A 1 137 ? 78.246 47.770 -54.593 1.00 46.34 137 SER A CA 1
ATOM 1087 C C . SER A 1 137 ? 78.975 48.740 -53.656 1.00 46.34 137 SER A C 1
ATOM 1089 O O . SER A 1 137 ? 78.540 48.907 -52.513 1.00 46.34 137 SER A O 1
ATOM 1091 N N . PRO A 1 138 ? 80.104 49.325 -54.097 1.00 55.69 138 PRO A N 1
ATOM 1092 C CA . PRO A 1 138 ? 81.130 49.876 -53.230 1.00 55.69 138 PRO A CA 1
ATOM 1093 C C . PRO A 1 138 ? 81.108 51.415 -53.220 1.00 55.69 138 PRO A C 1
ATOM 1095 O O . PRO A 1 138 ? 80.718 52.038 -54.199 1.00 55.69 138 PRO A O 1
ATOM 1098 N N . TYR A 1 139 ? 81.621 52.008 -52.140 1.00 46.19 139 TYR A N 1
ATOM 1099 C CA . TYR A 1 139 ? 81.959 53.435 -52.005 1.00 46.19 139 TYR A CA 1
ATOM 1100 C C . TYR A 1 139 ? 80.814 54.459 -52.156 1.00 46.19 139 TYR A C 1
ATOM 1102 O O . TYR A 1 139 ? 80.395 54.781 -53.264 1.00 46.19 139 TYR A O 1
ATOM 1110 N N . GLN A 1 140 ? 80.443 55.094 -51.038 1.00 43.38 140 GLN A N 1
ATOM 1111 C CA . GLN A 1 140 ? 80.597 56.544 -50.815 1.00 43.38 140 GLN A CA 1
ATOM 1112 C C . GLN A 1 140 ? 80.384 56.891 -49.340 1.00 43.38 140 GLN A C 1
ATOM 1114 O O . GLN A 1 140 ? 79.414 56.375 -48.748 1.00 43.38 140 GLN A O 1
#